Protein AF-A0A9N9V8R9-F1 (afdb_monomer_lite)

Organism: NCBI:txid160324

Foldseek 3Di:
DCQCVVDPDHDQEDEDAAADLVCLLVVVVVVLVVQVVCCVVVSHVAAHAYEYAYAQAQQWDQDPVVRDTDHDPVPPSPPVPHPLRSNLVSVVVSVVVPRHPHYHYAHDHNGDPVNRVVNCCSNCPDDD

InterPro domains:
  IPR003726 Homocysteine-binding domain [PF02574] (10-122)
  IPR036589 Homocysteine-binding domain superfamily [G3DSA:3.20.20.330] (2-128)
  IPR036589 Homocysteine-binding domain superfamily [SSF82282] (9-123)
  IPR051486 Homocysteine S-methyltransferase [PTHR46015] (11-124)

pLDDT: mean 89.6, std 12.21, range [45.12, 98.44]

Secondary structure (DSSP, 8-state):
--SGGG-S---SEEEEESS-GGGHHHHHHHHHHHHHHHHHTTSSSSPPEEEEE----SS-EEETTTTEEE--TTSTT---S-HHHHHHHHHHHHHHH---S-EEE---TT--HHHHHHHHHHHS----

Structure (mmCIF, N/CA/C/O backbone):
data_AF-A0A9N9V8R9-F1
#
_entry.id   AF-A0A9N9V8R9-F1
#
loop_
_atom_site.group_PDB
_atom_site.id
_atom_site.type_symbol
_atom_site.label_atom_id
_atom_site.label_alt_id
_atom_site.label_comp_id
_atom_site.label_asym_id
_atom_site.label_entity_id
_atom_site.label_seq_id
_atom_site.pdbx_PDB_ins_code
_atom_site.Cartn_x
_atom_site.Cartn_y
_atom_site.Cartn_z
_atom_site.occupancy
_atom_site.B_iso_or_equiv
_atom_site.auth_seq_id
_atom_site.auth_comp_id
_atom_site.auth_asym_id
_atom_site.auth_atom_id
_atom_site.pdbx_PDB_model_num
ATOM 1 N N . MET A 1 1 ? -18.541 6.037 2.799 1.00 75.25 1 MET A N 1
ATOM 2 C CA . MET A 1 1 ? -17.566 6.808 3.607 1.00 75.25 1 MET A CA 1
ATOM 3 C C . MET A 1 1 ? -17.295 6.015 4.881 1.00 75.25 1 MET A C 1
ATOM 5 O O . MET A 1 1 ? -18.082 5.122 5.164 1.00 75.25 1 MET A O 1
ATOM 9 N N . LEU A 1 2 ? -16.191 6.257 5.595 1.00 85.69 2 LEU A N 1
ATOM 10 C CA . LEU A 1 2 ? -15.910 5.540 6.851 1.00 85.69 2 LEU A CA 1
ATOM 11 C C . LEU A 1 2 ? -16.883 5.926 7.979 1.00 85.69 2 LEU A C 1
ATOM 13 O O . LEU A 1 2 ? -17.250 5.075 8.781 1.00 85.69 2 LEU A O 1
ATOM 17 N N . ASP A 1 3 ? -17.330 7.182 7.980 1.00 87.88 3 ASP A N 1
ATOM 18 C CA . ASP A 1 3 ? -18.353 7.705 8.885 1.00 87.88 3 ASP A CA 1
ATOM 19 C C . ASP A 1 3 ? -19.729 7.048 8.617 1.00 87.88 3 ASP A C 1
ATOM 21 O O . ASP A 1 3 ? -20.250 7.162 7.495 1.00 87.88 3 ASP A O 1
ATOM 25 N N . PRO A 1 4 ? -20.335 6.379 9.620 1.00 82.94 4 PRO A N 1
ATOM 26 C CA . PRO A 1 4 ? -21.655 5.762 9.502 1.00 82.94 4 PRO A CA 1
ATOM 27 C C . PRO A 1 4 ? -22.786 6.774 9.263 1.00 82.94 4 PRO A C 1
ATOM 29 O O . PRO A 1 4 ? -23.826 6.400 8.723 1.00 82.94 4 PRO A O 1
ATOM 32 N N . GLY A 1 5 ? -22.594 8.052 9.602 1.00 86.19 5 GLY A N 1
ATOM 33 C CA . GLY A 1 5 ? -23.548 9.126 9.324 1.00 86.19 5 GLY A CA 1
ATOM 34 C C . GLY A 1 5 ? -23.727 9.426 7.832 1.00 86.19 5 GLY A C 1
ATOM 35 O O . GLY A 1 5 ? -24.723 10.034 7.445 1.00 86.19 5 GLY A O 1
ATOM 36 N N . VAL A 1 6 ? -22.801 8.975 6.977 1.00 86.06 6 VAL A N 1
ATOM 37 C CA . VAL A 1 6 ? -22.830 9.243 5.527 1.00 86.06 6 VAL A CA 1
ATOM 38 C C . VAL A 1 6 ? -23.460 8.108 4.719 1.00 86.06 6 VAL A C 1
ATOM 40 O O . VAL A 1 6 ? -23.878 8.315 3.579 1.00 86.06 6 VAL A O 1
ATOM 43 N N . GLY A 1 7 ? -23.560 6.897 5.270 1.00 83.88 7 GLY A N 1
ATOM 44 C CA . GLY A 1 7 ? -24.226 5.804 4.573 1.00 83.88 7 GLY A CA 1
ATOM 45 C C . GLY A 1 7 ? -24.262 4.487 5.345 1.00 83.88 7 GLY A C 1
ATOM 46 O O . GLY A 1 7 ? -23.451 4.264 6.240 1.00 83.88 7 GLY A O 1
ATOM 47 N N . PRO A 1 8 ? -25.177 3.577 4.968 1.00 80.94 8 PRO A N 1
ATOM 48 C CA . PRO A 1 8 ? -25.436 2.352 5.725 1.00 80.94 8 PRO A CA 1
ATOM 49 C C . PRO A 1 8 ? -24.343 1.282 5.574 1.00 80.94 8 PRO A C 1
ATOM 51 O O . PRO A 1 8 ? -24.257 0.374 6.397 1.00 80.94 8 PRO A O 1
ATOM 54 N N . VAL A 1 9 ? -23.517 1.359 4.523 1.00 86.50 9 VAL A N 1
ATOM 55 C CA . VAL A 1 9 ? -22.466 0.375 4.225 1.00 86.50 9 VAL A CA 1
ATOM 56 C C . VAL A 1 9 ? -21.098 0.980 4.507 1.00 86.50 9 VAL A C 1
ATOM 58 O O . VAL A 1 9 ? -20.728 2.002 3.923 1.00 86.50 9 VAL A O 1
ATOM 61 N N . ARG A 1 10 ? -20.327 0.311 5.367 1.00 87.56 10 ARG A N 1
ATOM 62 C CA . ARG A 1 10 ? -18.947 0.688 5.679 1.00 87.56 10 ARG A CA 1
ATOM 63 C C . ARG A 1 10 ? -17.973 -0.072 4.776 1.00 87.56 10 ARG A C 1
ATOM 65 O O . ARG A 1 10 ? -18.122 -1.285 4.626 1.00 87.56 10 ARG A O 1
ATOM 72 N N . PRO A 1 11 ? -16.991 0.609 4.162 1.00 92.06 11 PRO A N 1
ATOM 73 C CA . PRO A 1 11 ? -15.941 -0.090 3.441 1.00 92.06 11 PRO A CA 1
ATOM 74 C C . PRO A 1 11 ? -15.068 -0.861 4.438 1.00 92.06 11 PRO A C 1
ATOM 76 O O . PRO A 1 11 ? -14.739 -0.348 5.503 1.00 92.06 11 PRO A O 1
ATOM 79 N N . TRP A 1 12 ? -14.672 -2.079 4.071 1.00 93.69 12 TRP A N 1
ATOM 80 C CA . TRP A 1 12 ? -13.746 -2.898 4.864 1.00 93.69 12 TRP A CA 1
ATOM 81 C C . TRP A 1 12 ? -12.333 -2.294 4.934 1.00 93.69 12 TRP A C 1
ATOM 83 O O . TRP A 1 12 ? -11.632 -2.448 5.931 1.00 93.69 12 TRP A O 1
ATOM 93 N N . GLY A 1 13 ? -11.920 -1.583 3.882 1.00 95.25 13 GLY A N 1
ATOM 94 C CA . GLY A 1 13 ? -10.582 -1.017 3.766 1.00 95.25 13 GLY A CA 1
ATOM 95 C C . GLY A 1 13 ? -10.565 0.371 3.139 1.00 95.25 13 GLY A C 1
ATOM 96 O O . GLY A 1 13 ? -11.489 0.767 2.425 1.00 95.25 13 GLY A O 1
ATOM 97 N N . VAL A 1 14 ? -9.479 1.096 3.390 1.00 96.00 14 VAL A N 1
ATOM 98 C CA . VAL A 1 14 ? -9.144 2.376 2.751 1.00 96.00 14 VAL A CA 1
ATOM 99 C C . VAL A 1 14 ? -7.713 2.340 2.252 1.00 96.00 14 VAL A C 1
ATOM 101 O O . VAL A 1 14 ? -6.893 1.560 2.732 1.00 96.00 14 VAL A O 1
ATOM 104 N N . GLY A 1 15 ? -7.389 3.167 1.264 1.00 96.38 15 GLY A N 1
ATOM 105 C CA . GLY A 1 15 ? -6.129 2.975 0.577 1.00 96.38 15 GLY A CA 1
ATOM 106 C C . GLY A 1 15 ? -5.704 4.067 -0.371 1.00 96.38 15 GLY A C 1
ATOM 107 O O . GLY A 1 15 ? -6.398 5.057 -0.580 1.00 96.38 15 GLY A O 1
ATOM 108 N N . ILE A 1 16 ? -4.532 3.838 -0.951 1.00 97.69 16 ILE A N 1
ATOM 109 C CA . ILE A 1 16 ? -3.886 4.722 -1.911 1.00 97.69 16 ILE A CA 1
ATOM 110 C C . ILE A 1 16 ? -3.521 3.884 -3.134 1.00 97.69 16 ILE A C 1
ATOM 112 O O . ILE A 1 16 ? -2.800 2.887 -3.022 1.00 97.69 16 ILE A O 1
ATOM 116 N N . ASN A 1 17 ? -3.993 4.302 -4.307 1.00 96.69 17 ASN A N 1
ATOM 117 C CA . ASN A 1 17 ? -3.591 3.730 -5.585 1.00 96.69 17 ASN A CA 1
ATOM 118 C C . ASN A 1 17 ? -2.958 4.787 -6.499 1.00 96.69 17 ASN A C 1
ATOM 120 O O . ASN A 1 17 ? -3.127 5.984 -6.273 1.00 96.69 17 ASN A O 1
ATOM 124 N N . CYS A 1 18 ? -2.248 4.328 -7.533 1.00 93.00 18 CYS A N 1
ATOM 125 C CA . CYS A 1 18 ? -1.723 5.155 -8.621 1.00 93.00 18 CYS A CA 1
ATOM 126 C C . CYS A 1 18 ? -0.934 6.385 -8.120 1.00 93.00 18 CYS A C 1
ATOM 128 O O . CYS A 1 18 ? -1.264 7.547 -8.362 1.00 93.00 18 CYS A O 1
ATOM 130 N N . THR A 1 19 ? 0.101 6.096 -7.330 1.00 90.94 19 THR A N 1
ATOM 131 C CA . THR A 1 19 ? 1.028 7.079 -6.766 1.00 90.94 19 THR A CA 1
ATOM 132 C C . THR A 1 19 ? 2.457 6.560 -6.844 1.00 90.94 19 THR A C 1
ATOM 134 O O . THR A 1 19 ? 2.689 5.351 -6.903 1.00 90.94 19 THR A O 1
ATOM 137 N N . LYS A 1 20 ? 3.430 7.468 -6.753 1.00 90.25 20 LYS A N 1
ATOM 138 C CA . LYS A 1 20 ? 4.852 7.110 -6.692 1.00 90.25 20 LYS A CA 1
ATOM 139 C C . LYS A 1 20 ? 5.187 6.507 -5.325 1.00 90.25 20 LYS A C 1
ATOM 141 O O . LYS A 1 20 ? 4.884 7.120 -4.299 1.00 90.25 20 LYS A O 1
ATOM 146 N N . THR A 1 21 ? 5.881 5.369 -5.301 1.00 91.06 21 THR A N 1
ATOM 147 C CA . THR A 1 21 ? 6.222 4.627 -4.070 1.00 91.06 21 THR A CA 1
ATOM 148 C C . THR A 1 21 ? 6.925 5.491 -3.018 1.00 91.06 21 THR A C 1
ATOM 150 O O . THR A 1 21 ? 6.580 5.419 -1.841 1.00 91.06 21 THR A O 1
ATOM 153 N N . TRP A 1 22 ? 7.826 6.394 -3.423 1.00 88.00 22 TRP A N 1
ATOM 154 C CA . TRP A 1 22 ? 8.548 7.283 -2.499 1.00 88.00 22 TRP A CA 1
ATOM 155 C C . TRP A 1 22 ? 7.653 8.278 -1.743 1.00 88.00 22 TRP A C 1
ATOM 157 O O . TRP A 1 22 ? 8.048 8.794 -0.701 1.00 88.00 22 TRP A O 1
ATOM 167 N N . LYS A 1 23 ? 6.433 8.550 -2.227 1.00 92.69 23 LYS A N 1
ATOM 168 C CA . LYS A 1 23 ? 5.468 9.407 -1.521 1.00 92.69 23 LYS A CA 1
ATOM 169 C C . LYS A 1 23 ? 4.724 8.661 -0.414 1.00 92.69 23 LYS A C 1
ATOM 171 O O . LYS A 1 23 ? 4.179 9.318 0.477 1.00 92.69 23 LYS A O 1
ATOM 176 N N . LEU A 1 24 ? 4.673 7.327 -0.471 1.00 95.25 24 LEU A N 1
ATOM 177 C CA . LEU A 1 24 ? 3.753 6.527 0.336 1.00 95.25 24 LEU A CA 1
ATOM 178 C C . LEU A 1 24 ? 3.953 6.713 1.836 1.00 95.25 24 LEU A C 1
ATOM 180 O O . LEU A 1 24 ? 2.967 6.981 2.506 1.00 95.25 24 LEU A O 1
ATOM 184 N N . ASP A 1 25 ? 5.177 6.639 2.369 1.00 95.62 25 ASP A N 1
ATOM 185 C CA . ASP A 1 25 ? 5.377 6.735 3.828 1.00 95.62 25 ASP A CA 1
ATOM 186 C C . ASP A 1 25 ? 4.825 8.055 4.396 1.00 95.62 25 ASP A C 1
ATOM 188 O O . ASP A 1 25 ? 4.077 8.070 5.375 1.00 95.62 25 ASP A O 1
ATOM 192 N N . SER A 1 26 ?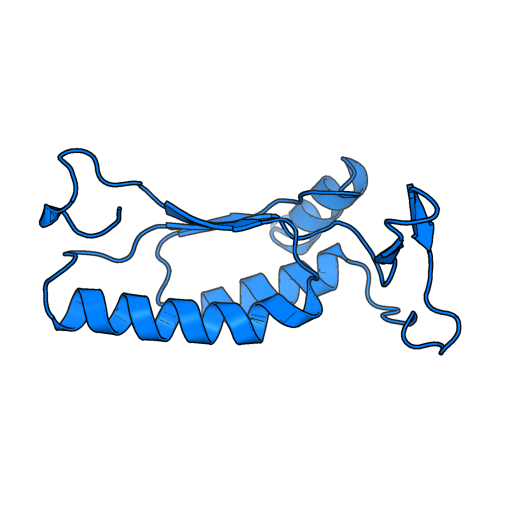 5.093 9.172 3.711 1.00 96.75 26 SER A N 1
ATOM 193 C CA . SER A 1 26 ? 4.580 10.485 4.116 1.00 96.75 26 SER A CA 1
ATOM 194 C C . SER A 1 26 ? 3.049 10.580 4.063 1.00 96.75 26 SER A C 1
ATOM 196 O O . SER A 1 26 ? 2.440 11.251 4.900 1.00 96.75 26 SER A O 1
ATOM 198 N N . LEU A 1 27 ? 2.416 9.917 3.089 1.00 97.88 27 LEU A N 1
ATOM 199 C CA . LEU A 1 27 ? 0.961 9.881 2.946 1.00 97.88 27 LEU A CA 1
ATOM 200 C C . LEU A 1 27 ? 0.327 8.956 3.987 1.00 97.88 27 LEU A C 1
ATOM 202 O O . LEU A 1 27 ? -0.679 9.323 4.589 1.00 97.88 27 LEU A O 1
ATOM 206 N N . LEU A 1 28 ? 0.946 7.808 4.250 1.00 98.00 28 LEU A N 1
ATOM 207 C CA . LEU A 1 28 ? 0.487 6.827 5.226 1.00 98.00 28 LEU A CA 1
ATOM 208 C C . LEU A 1 28 ? 0.465 7.397 6.636 1.00 98.00 28 LEU A C 1
ATOM 210 O O . LEU A 1 28 ? -0.543 7.268 7.316 1.00 98.00 28 LEU A O 1
ATOM 214 N N . ARG A 1 29 ? 1.497 8.143 7.038 1.00 98.12 29 ARG A N 1
ATOM 215 C CA . ARG A 1 29 ? 1.505 8.841 8.336 1.00 98.12 29 ARG A CA 1
ATOM 216 C C . ARG A 1 29 ? 0.364 9.848 8.475 1.00 98.12 29 ARG A C 1
ATOM 218 O O . ARG A 1 29 ? -0.155 10.059 9.568 1.00 98.12 29 ARG A O 1
ATOM 225 N N . LYS A 1 30 ? -0.025 10.504 7.375 1.00 98.00 30 LYS A N 1
ATOM 226 C CA . LYS A 1 30 ? -1.182 11.411 7.368 1.00 98.00 30 LYS A CA 1
ATOM 227 C C . LYS A 1 30 ? -2.487 10.623 7.479 1.00 98.00 30 LYS A C 1
ATOM 229 O O . LYS A 1 30 ? -3.329 11.019 8.272 1.00 98.00 30 LYS A O 1
ATOM 234 N N . TYR A 1 31 ? -2.624 9.524 6.736 1.00 96.00 31 TYR A N 1
ATOM 235 C CA . TYR A 1 31 ? -3.761 8.605 6.843 1.00 96.00 31 TYR A CA 1
ATOM 236 C C . TYR A 1 31 ? -3.926 8.091 8.273 1.00 96.00 31 TYR A C 1
ATOM 238 O O . TYR A 1 31 ? -4.986 8.257 8.859 1.00 96.00 31 TYR A O 1
ATOM 246 N N . GLU A 1 32 ? -2.859 7.550 8.856 1.00 98.00 32 GLU A N 1
ATOM 247 C CA . GLU A 1 32 ? -2.840 7.032 10.223 1.00 98.00 32 GLU A CA 1
ATOM 248 C C . GLU A 1 32 ? -3.276 8.091 11.231 1.00 98.00 32 GLU A C 1
ATOM 250 O O . GLU A 1 32 ? -4.131 7.824 12.065 1.00 98.00 32 GLU A O 1
ATOM 255 N N . ARG A 1 33 ? -2.752 9.318 11.124 1.00 98.12 33 ARG A N 1
ATOM 256 C CA . ARG A 1 33 ? -3.149 10.409 12.018 1.00 98.12 33 ARG A CA 1
ATOM 257 C C . ARG A 1 33 ? -4.645 10.711 11.937 1.00 98.12 33 ARG A C 1
ATOM 259 O O . ARG A 1 33 ? -5.262 10.905 12.976 1.00 98.12 33 ARG A O 1
ATOM 266 N N . GLU A 1 34 ? -5.221 10.806 10.740 1.00 97.06 34 GLU A N 1
ATOM 267 C CA . GLU A 1 34 ? -6.646 11.143 10.623 1.00 97.06 34 GLU A CA 1
ATOM 268 C C . GLU A 1 34 ? -7.553 9.967 11.016 1.00 97.06 34 GLU A C 1
ATOM 270 O O . GLU A 1 34 ? -8.550 10.184 11.696 1.00 97.06 34 GLU A O 1
ATOM 275 N N . ILE A 1 35 ? -7.187 8.723 10.687 1.00 96.62 35 ILE A N 1
ATOM 276 C CA . ILE A 1 35 ? -7.935 7.537 11.136 1.00 96.62 35 ILE A CA 1
ATOM 277 C C . ILE A 1 35 ? -7.884 7.408 12.663 1.00 96.62 35 ILE A C 1
ATOM 279 O O . ILE A 1 35 ? -8.914 7.148 13.281 1.00 96.62 35 ILE A O 1
ATOM 283 N N . ALA A 1 36 ? -6.725 7.657 13.283 1.00 97.62 36 ALA A N 1
ATOM 284 C CA . ALA A 1 36 ? -6.583 7.641 14.737 1.00 97.62 36 ALA A CA 1
ATOM 285 C C . ALA A 1 36 ? -7.544 8.624 15.417 1.00 97.62 36 ALA A C 1
ATOM 287 O O . ALA A 1 36 ? -8.231 8.236 16.358 1.00 97.62 36 ALA A O 1
ATOM 288 N N . LYS A 1 37 ? -7.650 9.857 14.903 1.00 97.75 37 LYS A N 1
ATOM 289 C CA . LYS A 1 37 ? -8.612 10.846 15.415 1.00 97.75 37 LYS A CA 1
ATOM 290 C C . LYS A 1 37 ? -10.053 10.374 15.266 1.00 97.75 37 LYS A C 1
ATOM 292 O O . LYS A 1 37 ? -10.814 10.464 16.216 1.00 97.75 37 LYS A O 1
ATOM 297 N N . MET A 1 38 ? -10.423 9.822 14.106 1.00 95.44 38 MET A N 1
ATOM 298 C CA . MET A 1 38 ? -11.786 9.320 13.888 1.00 95.44 38 MET A CA 1
ATOM 299 C C . MET A 1 38 ? -12.154 8.195 14.864 1.00 95.44 38 MET A C 1
ATOM 301 O O . MET A 1 38 ? -13.315 8.095 15.259 1.00 95.44 38 MET A O 1
ATOM 305 N N . VAL A 1 39 ? -11.187 7.354 15.244 1.00 96.12 39 VAL A N 1
ATOM 306 C CA . VAL A 1 39 ? -11.371 6.316 16.270 1.00 96.12 39 VAL A CA 1
ATOM 307 C C . VAL A 1 39 ? -11.476 6.937 17.666 1.00 96.12 39 VAL A C 1
ATOM 309 O O . VAL A 1 39 ? -12.385 6.591 18.414 1.00 96.12 39 VAL A O 1
ATOM 312 N N . GLU A 1 40 ? -10.586 7.869 18.014 1.00 97.19 40 GLU A N 1
ATOM 313 C CA . GLU A 1 40 ? -10.576 8.564 19.313 1.00 97.19 40 GLU A CA 1
ATOM 314 C C . GLU A 1 40 ? -11.874 9.350 19.566 1.00 97.19 40 GLU A C 1
ATOM 316 O O . GLU A 1 40 ? -12.419 9.324 20.667 1.00 97.19 40 GLU A O 1
ATOM 321 N N . GLU A 1 41 ? -12.409 9.992 18.529 1.00 96.25 41 GLU A N 1
ATOM 322 C CA . GLU A 1 41 ? -13.670 10.741 18.558 1.00 96.25 41 GLU A CA 1
ATOM 323 C C . GLU A 1 41 ? -14.912 9.832 18.510 1.00 96.25 41 GLU A C 1
ATOM 325 O O . GLU A 1 41 ? -16.038 10.316 18.627 1.00 96.25 41 GLU A O 1
ATOM 330 N N . GLY A 1 42 ? -14.739 8.520 18.313 1.00 94.50 42 GLY A N 1
ATOM 331 C CA . GLY A 1 42 ? -15.840 7.563 18.187 1.00 94.50 42 GLY A CA 1
ATOM 332 C C . GLY A 1 42 ? -16.630 7.673 16.878 1.00 94.50 42 GLY A C 1
ATOM 333 O O . GLY A 1 42 ? -17.718 7.109 16.773 1.00 94.50 42 GLY A O 1
ATOM 334 N N . THR A 1 43 ? -16.099 8.372 15.868 1.00 93.62 43 THR A N 1
ATOM 335 C CA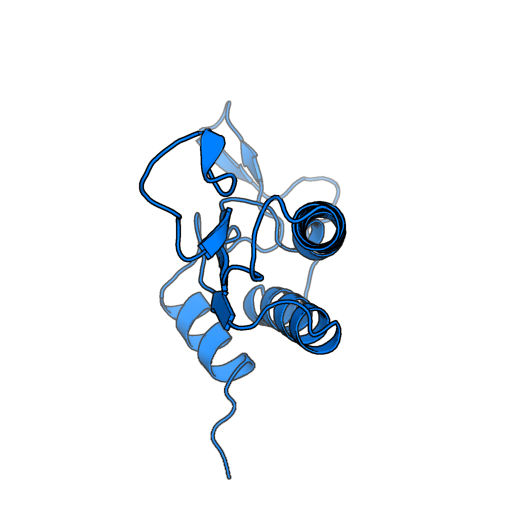 . THR A 1 43 ? -16.702 8.442 14.524 1.00 93.62 43 THR A CA 1
ATOM 336 C C . THR A 1 43 ? -16.677 7.070 13.846 1.00 93.62 43 THR A C 1
ATOM 338 O O . THR A 1 43 ? -17.622 6.687 13.157 1.00 93.62 43 THR A O 1
ATOM 341 N N . ILE A 1 44 ? -15.602 6.305 14.054 1.00 93.50 44 ILE A N 1
ATOM 342 C CA . ILE A 1 44 ? -15.516 4.894 13.665 1.00 93.50 44 ILE A CA 1
ATOM 343 C C . ILE A 1 44 ? -15.083 4.044 14.854 1.00 93.50 44 ILE A C 1
ATOM 345 O O . ILE A 1 44 ? -14.300 4.478 15.691 1.00 93.50 44 ILE A O 1
ATOM 349 N N . ASN A 1 45 ? -15.578 2.810 14.910 1.00 91.94 45 ASN A N 1
ATOM 350 C CA . ASN A 1 45 ? -15.351 1.930 16.060 1.00 91.94 45 ASN A CA 1
ATOM 351 C C . ASN A 1 45 ? -14.018 1.174 15.990 1.00 91.94 45 ASN A C 1
ATOM 353 O O . ASN A 1 45 ? -13.535 0.688 17.008 1.00 91.94 45 ASN A O 1
ATOM 357 N N . GLU A 1 46 ? -13.460 1.013 14.791 1.00 93.69 46 GLU A N 1
ATOM 358 C CA . GLU A 1 46 ? -12.284 0.182 14.547 1.00 93.69 46 GLU A CA 1
ATOM 359 C C . GLU A 1 46 ? -11.480 0.697 13.353 1.00 93.69 46 GLU A C 1
ATOM 361 O O . GLU A 1 46 ? -11.997 1.413 12.488 1.00 93.69 46 GLU A O 1
ATOM 366 N N . TRP A 1 47 ? -10.203 0.319 13.312 1.00 96.94 47 TRP A N 1
ATOM 367 C CA . TRP A 1 47 ? -9.335 0.606 12.177 1.00 96.94 47 TRP A CA 1
ATOM 368 C C . TRP A 1 47 ? -9.727 -0.268 10.976 1.00 96.94 47 TRP A C 1
ATOM 370 O O . TRP A 1 47 ? -9.846 -1.483 11.132 1.00 96.94 47 TRP A O 1
ATOM 380 N N . PRO A 1 48 ? -9.895 0.307 9.773 1.00 96.56 48 PRO A N 1
ATOM 381 C CA . PRO A 1 48 ? -10.132 -0.470 8.560 1.00 96.56 48 PRO A CA 1
ATOM 382 C C . PRO A 1 48 ? -8.842 -1.153 8.080 1.00 96.56 48 PRO A C 1
ATOM 384 O O . PRO A 1 48 ? -7.741 -0.814 8.518 1.00 96.56 48 PRO A O 1
ATOM 387 N N . ALA A 1 49 ? -8.950 -2.067 7.116 1.00 97.94 49 ALA A N 1
ATOM 388 C CA . ALA A 1 49 ? -7.780 -2.586 6.412 1.00 97.94 49 ALA A CA 1
ATOM 389 C C . ALA A 1 49 ? -7.101 -1.497 5.559 1.00 97.94 49 ALA A C 1
ATOM 391 O O . ALA A 1 49 ? -7.763 -0.615 5.000 1.00 97.94 49 ALA A O 1
ATOM 392 N N . LEU A 1 50 ? -5.779 -1.580 5.409 1.00 98.44 50 LEU A N 1
ATOM 393 C CA . LEU A 1 50 ? -5.018 -0.719 4.506 1.00 98.44 50 LEU A CA 1
ATOM 394 C C . LEU A 1 50 ? -4.894 -1.358 3.123 1.00 98.44 50 LEU A C 1
ATOM 396 O O . LEU A 1 50 ? -4.519 -2.520 3.005 1.00 98.44 50 LEU A O 1
ATOM 400 N N . VAL A 1 51 ? -5.127 -0.581 2.068 1.00 98.44 51 VAL A N 1
ATOM 401 C CA . VAL A 1 51 ? -5.056 -1.044 0.676 1.00 98.44 51 VAL A CA 1
ATOM 402 C C . VAL A 1 51 ? -4.029 -0.217 -0.112 1.00 98.44 51 VAL A C 1
ATOM 404 O O . VAL A 1 51 ? -4.167 0.998 -0.228 1.00 98.44 51 VAL A O 1
ATOM 407 N N . LEU A 1 52 ? -2.987 -0.842 -0.668 1.00 98.31 52 LEU A N 1
ATOM 408 C CA . LEU A 1 52 ? -1.886 -0.150 -1.359 1.00 98.31 52 LEU A CA 1
ATOM 409 C C . LEU A 1 52 ? -1.641 -0.693 -2.763 1.00 98.31 52 LEU A C 1
ATOM 411 O O . LEU A 1 52 ? -1.245 -1.842 -2.932 1.00 98.31 52 LEU A O 1
ATOM 415 N N . TYR A 1 53 ? -1.805 0.166 -3.767 1.00 97.62 53 TYR A N 1
ATOM 416 C CA . TYR A 1 53 ? -1.540 -0.151 -5.173 1.00 97.62 53 TYR A CA 1
ATOM 417 C C . TYR A 1 53 ? -0.775 1.010 -5.833 1.00 97.62 53 TYR A C 1
ATOM 419 O O . TYR A 1 53 ? -1.357 1.753 -6.621 1.00 97.62 53 TYR A O 1
ATOM 427 N N . PRO A 1 54 ? 0.503 1.262 -5.502 1.00 96.00 54 PRO A N 1
ATOM 428 C CA . PRO A 1 54 ? 1.281 2.313 -6.161 1.00 96.00 54 PRO A CA 1
ATOM 429 C C . PRO A 1 54 ? 1.637 1.946 -7.605 1.00 96.00 54 PRO A C 1
ATOM 431 O O . PRO A 1 54 ? 1.494 0.797 -8.024 1.00 96.00 54 PRO A O 1
ATOM 434 N N . ASP A 1 55 ? 2.145 2.917 -8.358 1.00 94.50 55 ASP A N 1
ATOM 435 C CA . ASP A 1 55 ? 2.664 2.680 -9.703 1.00 94.50 55 ASP A CA 1
ATOM 436 C C . ASP A 1 55 ? 3.935 1.820 -9.646 1.00 94.50 55 ASP A C 1
ATOM 438 O O . ASP A 1 55 ? 4.825 2.056 -8.828 1.00 94.50 55 ASP A O 1
ATOM 442 N N . GLY A 1 56 ? 4.022 0.829 -10.532 1.00 91.38 56 GLY A N 1
ATOM 443 C CA . GLY A 1 56 ? 5.133 -0.107 -10.732 1.00 91.38 56 GLY A CA 1
ATOM 444 C C . GLY A 1 56 ? 6.352 0.488 -11.436 1.00 91.38 56 GLY A C 1
ATOM 445 O O . GLY A 1 56 ? 7.033 -0.218 -12.172 1.00 91.38 56 G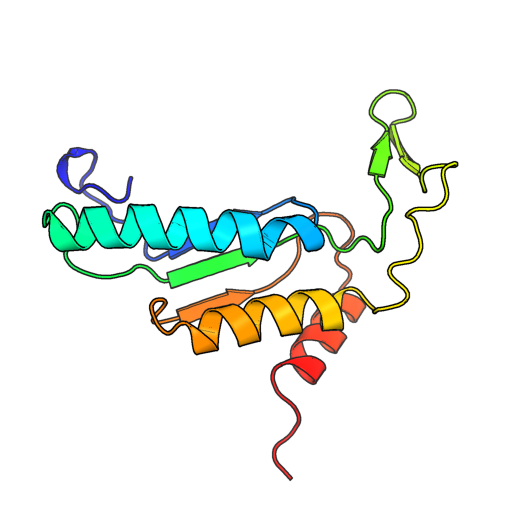LY A O 1
ATOM 446 N N . THR A 1 57 ? 6.589 1.785 -11.267 1.00 86.31 57 THR A N 1
ATOM 447 C CA . THR A 1 57 ? 7.669 2.540 -11.918 1.00 86.31 57 THR A CA 1
ATOM 448 C C . THR A 1 57 ? 8.887 2.661 -11.010 1.00 86.31 57 THR A C 1
ATOM 450 O O . THR A 1 57 ? 8.734 2.803 -9.794 1.00 86.31 57 THR A O 1
ATOM 453 N N . ASN A 1 58 ? 10.079 2.734 -11.595 1.00 81.31 58 ASN A N 1
ATOM 454 C CA . ASN A 1 58 ? 11.340 3.057 -10.928 1.00 81.31 58 ASN A CA 1
ATOM 455 C C . ASN A 1 58 ? 11.844 4.453 -11.330 1.00 81.31 58 ASN A C 1
ATOM 457 O O . ASN A 1 58 ? 13.016 4.643 -11.629 1.00 81.31 58 ASN A O 1
ATOM 461 N N . GLY A 1 59 ? 10.953 5.446 -11.316 1.00 74.38 59 GLY A N 1
ATOM 462 C CA . GLY A 1 59 ? 11.296 6.842 -11.610 1.00 74.38 59 GLY A CA 1
ATOM 463 C C . GLY A 1 59 ? 10.676 7.380 -12.896 1.00 74.38 59 GLY A C 1
ATOM 464 O O . GLY A 1 59 ? 10.689 8.594 -13.095 1.00 74.38 59 GLY A O 1
ATOM 465 N N . GLU A 1 60 ? 10.067 6.524 -13.718 1.00 82.69 60 GLU A N 1
ATOM 466 C CA . GLU A 1 60 ? 9.300 6.964 -14.877 1.00 82.69 60 GLU A CA 1
ATOM 467 C C . GLU A 1 60 ? 8.109 7.836 -14.454 1.00 82.69 60 GLU A C 1
ATOM 469 O O . GLU A 1 60 ? 7.438 7.604 -13.442 1.00 82.69 60 GLU A O 1
ATOM 474 N N . VAL A 1 61 ? 7.830 8.856 -15.257 1.00 81.62 61 VAL A N 1
ATOM 475 C CA . VAL A 1 61 ? 6.687 9.751 -15.092 1.00 81.62 61 VAL A CA 1
ATOM 476 C C . VAL A 1 61 ? 5.877 9.729 -16.374 1.00 81.62 61 VAL A C 1
ATOM 478 O O . VAL A 1 61 ? 6.432 9.820 -17.466 1.00 81.62 61 VAL A O 1
ATOM 481 N N . TYR A 1 62 ? 4.559 9.600 -16.246 1.00 82.81 62 TYR A N 1
ATOM 482 C CA . TYR A 1 62 ? 3.675 9.701 -17.395 1.00 82.81 62 TYR A CA 1
ATOM 483 C C . TYR A 1 62 ? 3.610 11.155 -17.871 1.00 82.81 62 TYR A C 1
ATOM 485 O O . TYR A 1 62 ? 3.118 12.030 -17.155 1.00 82.81 62 TYR A O 1
ATOM 493 N N . ASN A 1 63 ? 4.116 11.403 -19.072 1.00 83.94 63 ASN A N 1
ATOM 494 C CA . ASN A 1 63 ? 4.007 12.675 -19.759 1.00 83.94 63 ASN A CA 1
ATOM 495 C C . ASN A 1 63 ? 2.653 12.726 -20.481 1.00 83.94 63 ASN A C 1
ATOM 497 O O . ASN A 1 63 ? 2.372 11.925 -21.371 1.00 83.94 63 ASN A O 1
ATOM 501 N N . THR A 1 64 ? 1.793 13.663 -20.084 1.00 87.00 64 THR A N 1
ATOM 502 C CA . THR A 1 64 ? 0.442 13.801 -20.644 1.00 87.00 64 THR A CA 1
ATOM 503 C C . THR A 1 64 ? 0.422 14.406 -22.045 1.00 87.00 64 THR A C 1
ATOM 505 O O . THR A 1 64 ? -0.556 1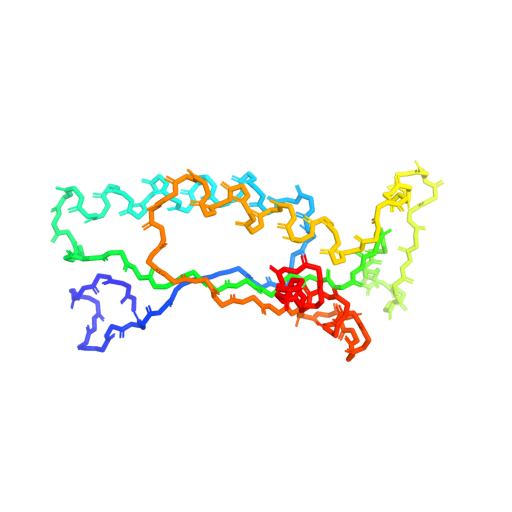4.204 -22.759 1.00 87.00 64 THR A O 1
ATOM 508 N N . GLU A 1 65 ? 1.472 15.127 -22.445 1.00 90.94 65 GLU A N 1
ATOM 509 C CA . GLU A 1 65 ? 1.603 15.700 -23.789 1.00 90.94 65 GLU A CA 1
ATOM 510 C C . GLU A 1 65 ? 2.020 14.629 -24.800 1.00 90.94 65 GLU A C 1
ATOM 512 O O . GLU A 1 65 ? 1.424 14.514 -25.869 1.00 90.94 65 GLU A O 1
ATOM 517 N N . THR A 1 66 ? 3.011 13.804 -24.449 1.00 90.25 66 THR A N 1
ATOM 518 C CA . THR A 1 66 ? 3.521 12.738 -25.330 1.00 90.25 66 THR A CA 1
ATOM 519 C C . THR A 1 66 ? 2.792 11.407 -25.154 1.00 90.25 66 THR A C 1
ATOM 521 O O . THR A 1 66 ? 2.969 10.505 -25.976 1.00 90.25 66 THR A O 1
ATOM 524 N N . GLN A 1 67 ? 1.979 11.279 -24.099 1.00 89.25 67 GLN A N 1
ATOM 525 C CA . GLN A 1 67 ? 1.283 10.056 -23.683 1.00 89.25 67 GLN A CA 1
ATOM 526 C C . GLN A 1 67 ? 2.228 8.868 -23.458 1.00 89.25 67 GLN A C 1
ATOM 528 O O . GLN A 1 67 ? 1.888 7.711 -23.718 1.00 89.25 67 GLN A O 1
ATOM 533 N N . LYS A 1 68 ? 3.445 9.152 -22.989 1.00 86.00 68 LYS A N 1
ATOM 534 C CA . LYS A 1 68 ? 4.494 8.155 -22.765 1.00 86.00 68 LYS A CA 1
ATOM 535 C C . LYS A 1 68 ? 5.032 8.240 -21.349 1.00 86.00 68 LYS A C 1
ATOM 537 O O . LYS A 1 68 ? 5.013 9.286 -20.710 1.00 86.00 68 LYS A O 1
ATOM 542 N N . TRP A 1 69 ? 5.530 7.107 -20.871 1.00 83.81 69 TRP A N 1
ATOM 543 C CA . TRP A 1 69 ? 6.338 7.052 -19.662 1.00 83.81 69 TRP A CA 1
ATOM 544 C C . TRP A 1 69 ? 7.759 7.473 -20.008 1.00 83.81 69 TRP A C 1
ATOM 546 O O . TRP A 1 69 ? 8.391 6.878 -20.880 1.00 83.81 69 TRP A O 1
ATOM 556 N N . GLU A 1 70 ? 8.239 8.512 -19.341 1.00 84.69 70 GLU A N 1
ATOM 557 C CA . GLU A 1 70 ? 9.536 9.120 -19.605 1.00 84.69 70 GLU A CA 1
ATOM 558 C C . GLU A 1 70 ? 10.344 9.171 -18.310 1.00 84.69 70 GLU A C 1
ATOM 560 O O . GLU A 1 70 ? 9.803 9.406 -17.226 1.00 84.69 70 GLU A O 1
ATOM 565 N N . VAL A 1 71 ? 11.649 8.933 -18.415 1.00 78.00 71 VAL A N 1
ATOM 566 C CA . VAL A 1 71 ? 12.578 9.146 -17.304 1.00 78.00 71 VAL A CA 1
ATOM 567 C C . VAL A 1 71 ? 12.977 10.626 -17.323 1.00 78.00 71 VAL A C 1
ATOM 569 O O . VAL A 1 71 ? 13.463 11.086 -18.359 1.00 78.00 71 VAL A O 1
ATOM 572 N N . PRO A 1 72 ? 12.776 11.391 -16.234 1.00 69.81 72 PRO A N 1
ATOM 573 C CA . PRO A 1 72 ? 13.173 12.798 -16.179 1.00 69.81 72 PRO A CA 1
ATOM 574 C C . PRO A 1 72 ? 14.672 12.988 -16.469 1.00 69.81 72 PRO A C 1
ATOM 576 O O . PRO A 1 72 ? 15.508 12.240 -15.958 1.00 69.81 72 PRO A O 1
ATOM 579 N N . VAL A 1 73 ? 15.010 13.993 -17.285 1.00 63.03 73 VAL A N 1
ATOM 580 C CA . VAL A 1 73 ? 16.372 14.261 -17.804 1.00 63.03 73 VAL A CA 1
ATOM 581 C C . VAL A 1 73 ? 17.346 14.683 -16.691 1.00 63.03 73 VAL A C 1
ATOM 583 O O . VAL A 1 73 ? 18.551 14.476 -16.783 1.00 63.03 73 VAL A O 1
ATOM 586 N N . ASP A 1 74 ? 16.813 15.212 -15.598 1.00 58.38 74 ASP A N 1
ATOM 587 C CA . ASP A 1 74 ? 17.486 15.725 -14.407 1.00 58.38 74 ASP A CA 1
ATOM 588 C C . ASP A 1 74 ? 17.875 14.632 -13.383 1.00 58.38 74 ASP A C 1
ATOM 590 O O . ASP A 1 74 ? 18.187 14.915 -12.228 1.00 58.38 74 ASP A O 1
ATOM 594 N N . GLY A 1 75 ? 17.945 13.368 -13.814 1.00 50.78 75 GLY A N 1
ATOM 595 C CA . GLY A 1 75 ? 18.798 12.359 -13.169 1.00 50.78 75 GLY A CA 1
ATOM 596 C C . GLY A 1 75 ? 18.336 11.829 -11.807 1.00 50.78 75 GLY A C 1
ATOM 597 O O . GLY A 1 75 ? 19.003 10.976 -11.233 1.00 50.78 75 GLY A O 1
ATOM 598 N N . LEU A 1 76 ? 17.159 12.214 -11.309 1.00 50.88 76 LEU A N 1
ATOM 599 C CA . LEU A 1 76 ? 16.527 11.574 -10.141 1.00 50.88 76 LEU A CA 1
ATOM 600 C C . LEU A 1 76 ? 15.904 10.196 -10.470 1.00 50.88 76 LEU A C 1
ATOM 602 O O . LEU A 1 76 ? 15.090 9.679 -9.706 1.00 50.88 76 LEU A O 1
ATOM 606 N N . GLY A 1 77 ? 16.265 9.610 -11.617 1.00 47.25 77 GLY A N 1
ATOM 607 C CA . GLY A 1 77 ? 15.854 8.276 -12.063 1.00 47.25 77 GLY A CA 1
ATOM 608 C C . GLY A 1 77 ? 16.588 7.123 -11.371 1.00 47.25 77 GLY A C 1
ATOM 609 O O . GLY A 1 77 ? 16.282 5.967 -11.632 1.00 47.25 77 GLY A O 1
ATOM 610 N N . GLU A 1 78 ? 17.533 7.396 -10.471 1.00 48.69 78 GLU A N 1
ATOM 611 C CA . GLU A 1 78 ? 18.246 6.348 -9.741 1.00 48.69 78 GLU A CA 1
ATOM 612 C C . GLU A 1 78 ? 17.645 6.089 -8.357 1.00 48.69 78 GLU A C 1
ATOM 614 O O . GLU A 1 78 ? 18.299 6.262 -7.332 1.00 48.69 78 GLU A O 1
ATOM 619 N N . ASN A 1 79 ? 16.424 5.555 -8.298 1.00 51.69 79 ASN A N 1
ATOM 620 C CA . ASN A 1 79 ? 16.211 4.537 -7.273 1.00 51.69 79 ASN A CA 1
ATOM 621 C C . ASN A 1 79 ? 16.732 3.221 -7.858 1.00 51.69 79 ASN A C 1
ATOM 623 O O . ASN A 1 79 ? 15.991 2.463 -8.474 1.00 51.69 79 ASN A O 1
ATOM 627 N N . GLN A 1 80 ? 18.025 2.942 -7.637 1.00 65.06 80 GLN A N 1
ATOM 628 C CA . GLN A 1 80 ? 18.636 1.632 -7.931 1.00 65.06 80 GLN A CA 1
ATOM 629 C C . GLN A 1 80 ? 17.937 0.484 -7.187 1.00 65.06 80 GLN A C 1
ATOM 631 O O . GLN A 1 80 ? 18.137 -0.691 -7.489 1.00 65.06 80 GLN A O 1
ATOM 636 N N . ILE A 1 81 ? 17.135 0.819 -6.176 1.00 84.56 81 ILE A N 1
ATOM 637 C CA . ILE A 1 81 ? 16.353 -0.127 -5.401 1.00 84.56 81 ILE A CA 1
ATOM 638 C C . ILE A 1 81 ? 15.155 -0.571 -6.253 1.00 84.56 81 ILE A C 1
ATOM 640 O O . ILE A 1 81 ? 14.311 0.263 -6.574 1.00 84.56 81 ILE A O 1
ATOM 644 N N . PRO A 1 82 ? 15.016 -1.870 -6.566 1.00 91.00 82 PRO A N 1
ATOM 645 C CA . PRO A 1 82 ? 13.848 -2.388 -7.269 1.00 91.00 82 PRO A CA 1
ATOM 646 C C . PRO A 1 82 ? 12.531 -1.995 -6.591 1.00 91.00 82 PRO A C 1
ATOM 648 O O . PRO A 1 82 ? 12.442 -1.988 -5.357 1.00 91.00 82 PRO A O 1
ATOM 651 N N . TRP A 1 83 ? 11.510 -1.694 -7.396 1.00 93.56 83 TRP A N 1
ATOM 652 C CA . TRP A 1 83 ? 10.174 -1.284 -6.955 1.00 93.56 83 TRP A CA 1
ATOM 653 C C . TRP A 1 83 ? 9.631 -2.144 -5.808 1.00 93.56 83 TRP A C 1
ATOM 655 O O . TRP A 1 83 ? 9.160 -1.619 -4.799 1.00 93.56 83 TRP A O 1
ATOM 665 N N . GLU A 1 84 ? 9.757 -3.466 -5.920 1.00 94.81 84 GLU A N 1
ATOM 666 C CA . GLU A 1 84 ? 9.273 -4.413 -4.922 1.00 94.81 84 GLU A CA 1
ATOM 667 C C . GLU A 1 84 ? 9.960 -4.251 -3.564 1.00 94.81 84 GLU A C 1
ATOM 669 O O . GLU A 1 84 ? 9.322 -4.428 -2.529 1.00 94.81 84 GLU A O 1
ATOM 674 N N . LYS A 1 85 ? 11.244 -3.872 -3.546 1.00 94.81 85 LYS A N 1
ATOM 675 C CA . LYS A 1 85 ? 11.994 -3.650 -2.308 1.00 94.81 85 LYS A CA 1
ATOM 676 C C . LYS A 1 85 ? 11.594 -2.328 -1.669 1.00 94.81 85 LYS A C 1
ATOM 678 O O . LYS A 1 85 ? 11.419 -2.288 -0.455 1.00 94.81 85 LYS A O 1
ATOM 683 N N . GLN A 1 86 ? 11.401 -1.281 -2.476 1.00 94.88 86 GLN A N 1
ATOM 6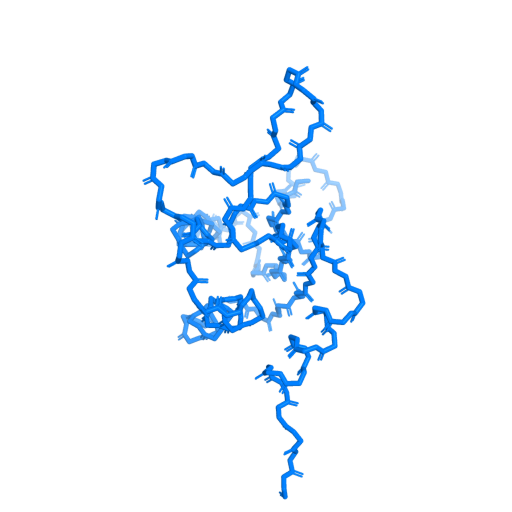84 C CA . GLN A 1 86 ? 10.891 0.004 -1.990 1.00 94.88 86 GLN A CA 1
ATOM 685 C C . GLN A 1 86 ? 9.504 -0.168 -1.356 1.00 94.88 86 GLN A C 1
ATOM 687 O O . GLN A 1 86 ? 9.270 0.270 -0.232 1.00 94.88 86 GLN A O 1
ATOM 692 N N . LEU A 1 87 ? 8.588 -0.847 -2.052 1.00 96.31 87 LEU A N 1
ATOM 693 C CA . LEU A 1 87 ? 7.235 -1.072 -1.551 1.00 96.31 87 LEU A CA 1
ATOM 694 C C . LEU A 1 87 ? 7.222 -2.003 -0.334 1.00 96.31 87 LEU A C 1
ATOM 696 O O . LEU A 1 87 ? 6.516 -1.728 0.635 1.00 96.31 87 LEU A O 1
ATOM 700 N N . ALA A 1 88 ? 8.028 -3.068 -0.334 1.00 97.06 88 ALA A N 1
ATOM 701 C CA . ALA A 1 88 ? 8.137 -3.950 0.823 1.00 97.06 88 ALA A CA 1
ATOM 702 C C . ALA A 1 88 ? 8.660 -3.221 2.066 1.00 97.06 88 ALA A C 1
ATOM 704 O O . ALA A 1 88 ? 8.199 -3.500 3.173 1.00 97.06 88 ALA A O 1
ATOM 705 N N . ASP A 1 89 ? 9.597 -2.286 1.903 1.00 96.75 89 ASP A N 1
ATOM 706 C CA . ASP A 1 89 ? 10.081 -1.467 3.011 1.00 96.75 89 ASP A CA 1
ATOM 707 C C . ASP A 1 89 ? 8.972 -0.563 3.570 1.00 96.75 89 ASP A C 1
ATOM 709 O O . ASP A 1 89 ? 8.722 -0.580 4.775 1.00 96.75 89 ASP A O 1
ATOM 713 N N . VAL A 1 90 ? 8.206 0.115 2.707 1.00 97.12 90 VAL A N 1
ATOM 714 C CA . VAL A 1 90 ? 7.025 0.898 3.123 1.00 97.12 90 VAL A CA 1
ATOM 715 C C . VAL A 1 90 ? 6.020 0.034 3.893 1.00 97.12 90 VAL A C 1
ATOM 717 O O . VAL A 1 90 ? 5.549 0.439 4.960 1.00 97.12 90 VAL A O 1
ATOM 720 N N . VAL A 1 91 ? 5.700 -1.165 3.395 1.00 97.88 91 VAL A N 1
ATOM 721 C CA . VAL A 1 91 ? 4.775 -2.096 4.066 1.00 97.88 91 VAL A CA 1
ATOM 722 C C . VAL A 1 91 ? 5.313 -2.493 5.439 1.00 97.88 91 VAL A C 1
ATOM 724 O O . VAL A 1 91 ? 4.596 -2.367 6.427 1.00 97.88 91 VAL A O 1
ATOM 727 N N . ARG A 1 92 ? 6.584 -2.896 5.540 1.00 97.69 92 ARG A N 1
ATOM 728 C CA . ARG A 1 92 ? 7.208 -3.291 6.814 1.00 97.69 92 ARG A CA 1
ATOM 729 C C . ARG A 1 92 ? 7.257 -2.147 7.817 1.00 97.69 92 ARG A C 1
ATOM 731 O O . ARG A 1 92 ? 6.971 -2.357 8.992 1.00 97.69 92 ARG A O 1
ATOM 738 N N . GLN A 1 93 ? 7.609 -0.940 7.379 1.00 97.50 93 GLN A N 1
ATOM 739 C CA . GLN A 1 93 ? 7.584 0.243 8.238 1.00 97.50 93 GLN A CA 1
ATOM 740 C C . GLN A 1 93 ? 6.168 0.526 8.750 1.00 97.50 93 GLN A C 1
ATOM 742 O O . GLN A 1 93 ? 5.994 0.838 9.924 1.00 97.50 93 GLN A O 1
ATOM 747 N N . THR A 1 94 ? 5.158 0.348 7.900 1.00 97.94 94 THR A N 1
ATOM 748 C CA . THR A 1 94 ? 3.744 0.514 8.262 1.00 97.94 94 THR A CA 1
ATOM 749 C C . THR A 1 94 ? 3.274 -0.550 9.251 1.00 97.94 94 THR A C 1
ATOM 751 O O . THR A 1 94 ? 2.669 -0.215 10.265 1.00 97.94 94 THR A O 1
ATOM 754 N N . GLN A 1 95 ? 3.639 -1.817 9.038 1.00 97.19 95 GLN A N 1
ATOM 755 C CA . GLN A 1 95 ? 3.380 -2.901 9.991 1.00 97.19 95 GLN A CA 1
ATOM 756 C C . GLN A 1 95 ? 4.032 -2.635 11.351 1.00 97.19 95 GLN A C 1
ATOM 758 O O . GLN A 1 95 ? 3.397 -2.834 12.379 1.00 97.19 95 GLN A O 1
ATOM 763 N N . ARG A 1 96 ? 5.274 -2.128 11.374 1.00 97.81 96 ARG A N 1
ATOM 764 C CA . ARG A 1 96 ? 5.969 -1.761 12.621 1.00 97.81 96 ARG A CA 1
ATOM 765 C C . ARG A 1 96 ? 5.265 -0.645 13.398 1.00 97.81 96 ARG A C 1
ATOM 767 O O . ARG A 1 96 ? 5.407 -0.606 14.614 1.00 97.81 96 ARG A O 1
ATOM 774 N N . ARG A 1 97 ? 4.535 0.256 12.726 1.00 97.25 97 ARG A N 1
ATOM 775 C CA . ARG A 1 97 ? 3.707 1.279 13.395 1.00 97.25 97 ARG A CA 1
ATOM 776 C C . ARG A 1 97 ? 2.447 0.681 14.032 1.00 97.25 97 ARG A C 1
ATOM 778 O O . ARG A 1 97 ? 1.972 1.216 15.024 1.00 97.25 97 ARG A O 1
ATOM 785 N N . GLY A 1 98 ? 1.950 -0.441 13.507 1.00 96.75 98 GLY A N 1
ATOM 786 C CA . GLY A 1 98 ? 1.037 -1.343 14.218 1.00 96.75 98 GLY A CA 1
ATOM 787 C C . GLY A 1 98 ? -0.440 -0.944 14.266 1.00 96.75 98 GLY A C 1
ATOM 788 O O . GLY A 1 98 ? -1.212 -1.627 14.926 1.00 96.75 98 GLY A O 1
ATOM 789 N N . SER A 1 99 ? -0.858 0.131 13.591 1.00 97.06 99 SER A N 1
ATOM 790 C CA . SER A 1 99 ? -2.258 0.592 13.637 1.00 97.06 99 SER A CA 1
ATOM 791 C C . SER A 1 99 ? -3.198 -0.163 12.694 1.00 97.06 99 SER A C 1
ATOM 793 O O . SER A 1 99 ? -4.396 -0.235 12.944 1.00 97.06 99 SER A O 1
ATOM 795 N N . TRP A 1 100 ? -2.668 -0.710 11.598 1.00 97.75 100 TRP A N 1
ATOM 796 C CA . TRP A 1 100 ? -3.468 -1.367 10.566 1.00 97.75 100 TRP A CA 1
ATOM 797 C C . TRP A 1 100 ? -3.625 -2.859 10.881 1.00 97.75 100 TRP A C 1
ATOM 799 O O . TRP A 1 100 ? -2.606 -3.553 10.925 1.00 97.75 100 TRP A O 1
ATOM 809 N N . PRO A 1 101 ? -4.856 -3.374 11.064 1.00 97.31 101 PRO A N 1
ATOM 810 C CA . PRO A 1 101 ? -5.072 -4.791 11.363 1.00 97.31 101 PRO A CA 1
ATOM 811 C C . PRO A 1 101 ? -4.687 -5.693 10.185 1.00 97.31 101 PRO A C 1
ATOM 813 O O . PRO A 1 101 ? -4.176 -6.793 10.379 1.00 97.31 101 PRO A O 1
ATOM 816 N N . GLU A 1 102 ? -4.890 -5.208 8.959 1.00 97.88 102 GLU A N 1
ATOM 817 C CA . GLU A 1 102 ? -4.596 -5.922 7.720 1.00 97.88 102 GLU A CA 1
ATOM 818 C C . GLU A 1 102 ? -4.024 -4.959 6.674 1.00 97.88 102 GLU A C 1
ATOM 820 O O . GLU A 1 102 ? -4.396 -3.783 6.626 1.00 97.88 102 GLU A O 1
ATOM 825 N N . ILE A 1 103 ? -3.119 -5.456 5.822 1.00 98.06 103 ILE A N 1
ATOM 826 C CA . ILE A 1 103 ? -2.546 -4.699 4.702 1.00 98.06 103 ILE A CA 1
ATOM 827 C C . ILE A 1 103 ? -2.661 -5.528 3.421 1.00 98.06 103 ILE A C 1
ATOM 829 O O . ILE A 1 103 ? -1.954 -6.522 3.245 1.00 98.06 103 ILE A O 1
ATOM 833 N N . LEU A 1 104 ? -3.518 -5.084 2.504 1.00 98.31 104 LEU A N 1
ATOM 834 C CA . LEU A 1 104 ? -3.598 -5.571 1.132 1.00 98.31 104 LEU A CA 1
ATOM 835 C C . LEU A 1 104 ? -2.659 -4.741 0.254 1.00 98.31 104 LEU A C 1
ATOM 837 O O . LEU A 1 104 ? -2.799 -3.522 0.169 1.00 98.31 104 LEU A O 1
ATOM 841 N N . VAL A 1 105 ? -1.712 -5.390 -0.422 1.00 97.94 105 VAL A N 1
ATOM 842 C CA . VAL A 1 105 ? -0.716 -4.709 -1.257 1.00 97.94 105 VAL A CA 1
ATOM 843 C C . VAL A 1 105 ? -0.615 -5.329 -2.651 1.00 97.94 105 VAL A C 1
ATOM 845 O O . VAL A 1 105 ? -0.608 -6.549 -2.809 1.00 97.94 105 VAL A O 1
ATOM 848 N N . GLY A 1 106 ? -0.521 -4.470 -3.663 1.00 97.06 106 GLY A N 1
ATOM 849 C CA . GLY A 1 106 ? -0.351 -4.805 -5.073 1.00 97.06 106 GLY A CA 1
ATOM 850 C C . GLY A 1 106 ? 0.284 -3.644 -5.843 1.00 97.06 106 GLY A C 1
ATOM 851 O O . GLY A 1 106 ? 1.130 -2.932 -5.307 1.00 97.06 106 GLY A O 1
ATOM 852 N N . GLY A 1 107 ? -0.116 -3.436 -7.099 1.00 96.06 107 GLY A N 1
ATOM 853 C CA . GLY A 1 107 ? 0.357 -2.316 -7.918 1.00 96.06 107 GLY A CA 1
ATOM 854 C C . GLY A 1 107 ? -0.678 -1.838 -8.942 1.00 96.06 107 GLY A C 1
ATOM 855 O O . GLY A 1 107 ? -1.582 -2.590 -9.299 1.00 96.06 107 GLY A O 1
ATOM 856 N N . CYS A 1 108 ? -0.565 -0.575 -9.363 1.00 95.12 108 CYS A N 1
ATOM 857 C CA . CYS A 1 108 ? -1.453 0.112 -10.312 1.00 95.12 108 CYS A CA 1
ATOM 858 C C . CYS A 1 108 ? -0.800 0.157 -11.704 1.00 95.12 108 CYS A C 1
ATOM 860 O O . CYS A 1 108 ? -0.487 -0.890 -12.275 1.00 95.12 108 CYS A O 1
ATOM 862 N N . CYS A 1 109 ? -0.555 1.346 -12.259 1.00 92.62 109 CYS A N 1
ATOM 863 C CA . CYS A 1 109 ? 0.092 1.489 -13.560 1.00 92.62 109 CYS A CA 1
ATOM 864 C C . CYS A 1 109 ? 1.488 0.863 -13.558 1.00 92.62 109 CYS A C 1
ATOM 866 O O . CYS A 1 109 ? 2.205 0.958 -12.569 1.00 92.62 109 CYS A O 1
ATOM 868 N N . MET A 1 110 ? 1.895 0.247 -14.670 1.00 92.25 110 MET A N 1
ATOM 869 C CA . MET A 1 110 ? 3.237 -0.334 -14.870 1.00 92.25 110 MET A CA 1
ATOM 870 C C . MET A 1 110 ? 3.631 -1.474 -13.912 1.00 92.25 110 MET A C 1
ATOM 872 O O . MET A 1 110 ? 4.703 -2.058 -14.063 1.00 92.25 110 MET A O 1
ATOM 876 N N . ALA A 1 111 ? 2.771 -1.868 -12.969 1.00 93.69 111 ALA A N 1
ATOM 877 C CA . ALA A 1 111 ? 3.001 -3.053 -12.158 1.00 93.69 111 ALA A CA 1
ATOM 878 C C . ALA A 1 111 ? 2.758 -4.310 -13.005 1.00 93.69 111 ALA A C 1
ATOM 880 O O . ALA A 1 111 ? 1.638 -4.603 -13.421 1.00 93.69 111 ALA A O 1
ATOM 881 N N . SER A 1 112 ? 3.824 -5.059 -13.281 1.00 93.88 112 SER A N 1
ATOM 882 C CA . SER A 1 112 ? 3.742 -6.303 -14.050 1.00 93.88 112 SER A CA 1
ATOM 883 C C . SER A 1 112 ? 3.508 -7.513 -13.143 1.00 93.88 112 SER A C 1
ATOM 885 O O . SER A 1 112 ? 3.801 -7.475 -11.947 1.00 93.88 112 SER A O 1
ATOM 887 N N . TYR A 1 113 ? 3.083 -8.641 -13.722 1.00 96.50 113 TYR A N 1
ATOM 888 C CA . TYR A 1 113 ? 2.993 -9.907 -12.983 1.00 96.50 113 TYR A CA 1
ATOM 889 C C . TYR A 1 113 ? 4.333 -10.304 -12.334 1.00 96.50 113 TYR A C 1
ATOM 891 O O . TYR A 1 113 ? 4.339 -10.845 -11.230 1.00 96.50 113 TYR A O 1
ATOM 899 N N . LYS A 1 114 ? 5.470 -9.993 -12.980 1.00 95.88 114 LYS A N 1
ATOM 900 C CA . LYS A 1 114 ? 6.811 -10.241 -12.428 1.00 95.88 114 LYS A CA 1
ATOM 901 C C . LYS A 1 114 ? 7.077 -9.359 -11.213 1.00 95.88 114 LYS A C 1
ATOM 903 O O . LYS A 1 114 ? 7.563 -9.853 -10.203 1.00 95.88 114 LYS A O 1
ATOM 908 N N . SER A 1 115 ? 6.710 -8.079 -11.288 1.00 93.56 115 SER A N 1
ATOM 909 C CA . SER A 1 115 ? 6.844 -7.131 -10.175 1.00 93.56 115 SER A CA 1
ATOM 910 C C . SER A 1 115 ? 6.047 -7.606 -8.955 1.00 93.56 115 SER A C 1
ATOM 912 O O . SER A 1 115 ? 6.563 -7.607 -7.840 1.00 93.56 115 SER A O 1
ATOM 914 N N . ILE A 1 116 ? 4.816 -8.087 -9.165 1.00 96.81 116 ILE A N 1
ATOM 915 C CA . ILE A 1 116 ? 3.970 -8.639 -8.095 1.00 96.81 116 ILE A CA 1
ATOM 916 C C . ILE A 1 116 ? 4.543 -9.947 -7.531 1.00 96.81 116 ILE A C 1
ATOM 918 O O . ILE A 1 116 ? 4.566 -10.124 -6.313 1.00 96.81 116 ILE A O 1
ATOM 922 N N . ALA A 1 117 ? 5.049 -10.847 -8.380 1.00 96.88 117 ALA A N 1
ATOM 923 C CA . ALA A 1 117 ? 5.701 -12.076 -7.927 1.00 96.88 117 ALA A CA 1
ATOM 924 C C . ALA A 1 117 ? 6.942 -11.780 -7.064 1.00 96.88 117 ALA A C 1
ATOM 926 O O . ALA A 1 117 ? 7.087 -12.345 -5.978 1.00 96.88 117 ALA A O 1
ATOM 927 N N . ASN A 1 118 ? 7.785 -10.835 -7.491 1.00 96.06 118 ASN A N 1
ATOM 928 C CA . ASN A 1 118 ? 8.958 -10.405 -6.731 1.00 96.06 118 ASN A CA 1
ATOM 929 C C . ASN A 1 118 ? 8.567 -9.725 -5.411 1.00 96.06 118 ASN A C 1
ATOM 931 O O . ASN A 1 118 ? 9.208 -9.962 -4.388 1.00 96.06 118 ASN A O 1
ATOM 935 N N . LEU A 1 119 ? 7.499 -8.919 -5.399 1.00 96.81 119 LEU A N 1
ATOM 936 C CA . LEU A 1 119 ? 6.962 -8.317 -4.176 1.00 96.81 119 LEU A CA 1
ATOM 937 C C . LEU A 1 119 ? 6.490 -9.377 -3.185 1.00 96.81 119 LEU A C 1
ATOM 939 O O . LEU A 1 119 ? 6.844 -9.306 -2.008 1.00 96.81 119 LEU A O 1
ATOM 943 N N . ARG A 1 120 ? 5.747 -10.384 -3.657 1.00 96.94 120 ARG A N 1
ATOM 944 C CA . ARG A 1 120 ? 5.330 -11.515 -2.825 1.00 96.94 120 ARG A CA 1
ATOM 945 C C . ARG A 1 1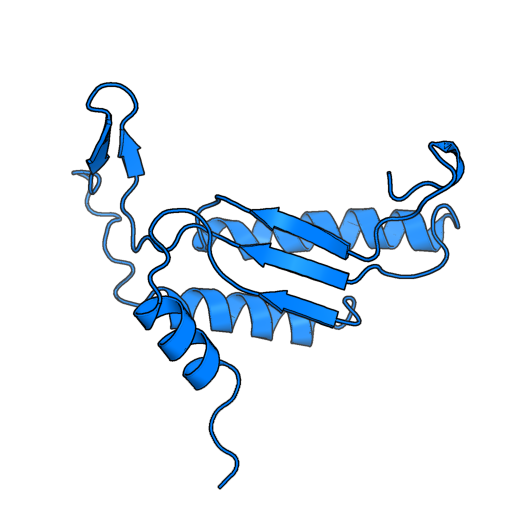20 ? 6.539 -12.216 -2.211 1.00 96.94 120 ARG A C 1
ATOM 947 O O . ARG A 1 120 ? 6.565 -12.380 -0.997 1.00 96.94 120 ARG A O 1
ATOM 954 N N . ALA A 1 121 ? 7.529 -12.584 -3.025 1.00 96.31 121 ALA A N 1
ATOM 955 C CA . ALA A 1 121 ? 8.748 -13.239 -2.550 1.00 96.31 121 ALA A CA 1
ATOM 956 C C . ALA A 1 121 ? 9.535 -12.360 -1.561 1.00 96.31 121 ALA A C 1
ATOM 958 O O . ALA A 1 121 ? 10.118 -12.858 -0.604 1.00 96.31 121 ALA A O 1
ATOM 959 N N . THR A 1 122 ? 9.518 -11.039 -1.762 1.00 96.00 122 THR A N 1
ATOM 960 C CA . THR A 1 122 ? 10.189 -10.084 -0.872 1.00 96.00 122 THR A CA 1
ATOM 961 C C . THR A 1 122 ? 9.481 -9.966 0.475 1.00 96.00 122 THR A C 1
ATOM 963 O O . THR A 1 122 ? 10.161 -9.872 1.495 1.00 96.00 122 THR A O 1
ATOM 966 N N . LEU A 1 123 ? 8.145 -9.936 0.505 1.00 95.50 123 LEU A N 1
ATOM 967 C CA . LEU A 1 123 ? 7.348 -9.777 1.729 1.00 95.50 123 LEU A CA 1
ATOM 968 C C . LEU A 1 123 ? 7.197 -11.074 2.524 1.00 95.50 123 LEU A C 1
ATOM 970 O O . LEU A 1 123 ? 7.197 -11.031 3.752 1.00 95.50 123 LEU A O 1
ATOM 974 N N . LEU A 1 124 ? 7.076 -12.200 1.825 1.00 92.19 124 LEU A N 1
ATOM 975 C CA . LEU A 1 124 ? 6.846 -13.528 2.380 1.00 92.19 124 LEU A CA 1
ATOM 976 C C . LEU A 1 124 ? 7.987 -14.453 1.935 1.00 92.19 124 LEU A C 1
ATOM 978 O O . LEU A 1 124 ? 7.764 -15.306 1.071 1.00 92.19 124 LEU A O 1
ATOM 982 N N . PRO A 1 125 ? 9.216 -14.266 2.457 1.00 73.88 125 PRO A N 1
ATOM 983 C CA . PRO A 1 125 ? 10.293 -15.204 2.176 1.00 73.88 125 PRO A CA 1
ATOM 984 C C . PRO A 1 125 ? 9.850 -16.600 2.628 1.00 73.88 125 PRO A C 1
ATOM 986 O O . PRO A 1 125 ? 9.240 -16.734 3.693 1.00 73.88 125 PRO A O 1
ATOM 989 N N . GLU A 1 126 ? 10.104 -17.619 1.803 1.00 69.81 126 GLU A N 1
ATOM 990 C CA . GLU A 1 126 ? 9.751 -18.996 2.149 1.00 69.81 126 GLU A CA 1
ATOM 991 C C . GLU A 1 126 ? 10.327 -19.335 3.525 1.00 69.81 126 GLU A C 1
ATOM 993 O O . GLU A 1 126 ? 11.497 -19.068 3.811 1.00 69.81 126 GLU A O 1
ATOM 998 N N . SER A 1 127 ? 9.473 -19.855 4.405 1.00 59.94 127 SER A N 1
ATOM 999 C CA . SER A 1 127 ? 9.910 -20.337 5.709 1.00 59.94 127 SER A CA 1
ATOM 1000 C C . SER A 1 127 ? 10.849 -21.515 5.464 1.00 59.94 127 SER A C 1
ATOM 1002 O O . SER A 1 127 ? 10.418 -22.529 4.919 1.00 59.94 127 SER A O 1
ATOM 1004 N N . SER A 1 128 ? 12.131 -21.330 5.782 1.00 45.12 128 SER A N 1
ATOM 1005 C CA . SER A 1 128 ? 13.115 -22.416 5.865 1.00 45.12 128 SER A CA 1
ATOM 1006 C C . SER A 1 128 ? 12.774 -23.375 6.997 1.00 45.12 128 SER A C 1
ATOM 1008 O O . SER A 1 128 ? 12.261 -22.887 8.032 1.00 45.12 128 SER A O 1
#

Sequence (128 aa):
MLDPGVGPVRPWGVGINCTKTWKLDSLLRKYEREIAKMVEEGTINEWPALVLYPDGTNGEVYNTETQKWEVPVDGLGENQIPWEKQLADVVRQTQRRGSWPEILVGGCCMASYKSIANLRATLLPESS

Radius of gyration: 16.76 Å; chains: 1; bounding box: 44×38×45 Å